Protein AF-A0A354B260-F1 (afdb_monomer)

Foldseek 3Di:
DWDDLALVVVQVVCVVVPHDPVRCCVVCVVVSVVSVVPDDGDDDDDDPVVVVVVD

Secondary structure (DSSP, 8-state):
-B----HHHHHHHHHHTT--HHHHHHHHHHHHHHHHTTPPP-B-----HHHHHH-

Radius of gyration: 15.07 Å; Cα contacts (8 Å, |Δi|>4): 40; chains: 1; bounding box: 42×17×26 Å

pLDDT: mean 96.54, std 1.54, range [89.12, 97.94]

Structure (mmCIF, N/CA/C/O backbone):
data_AF-A0A354B260-F1
#
_entry.id   AF-A0A354B260-F1
#
loop_
_atom_site.group_PDB
_atom_site.id
_atom_site.type_symbol
_atom_site.label_atom_id
_atom_site.label_alt_id
_atom_site.label_comp_id
_atom_site.label_asym_id
_atom_site.label_entity_id
_atom_site.label_seq_id
_atom_site.pdbx_PDB_ins_code
_atom_site.Cartn_x
_atom_site.Cartn_y
_atom_site.Cartn_z
_atom_site.occupancy
_atom_site.B_iso_or_equiv
_atom_site.auth_seq_id
_atom_site.auth_comp_id
_atom_site.auth_asym_id
_atom_site.auth_atom_id
_atom_site.pdbx_PDB_model_num
ATOM 1 N N . SER A 1 1 ? 7.145 -5.558 -3.219 1.00 94.81 1 SER A N 1
ATOM 2 C CA . SER A 1 1 ? 6.137 -6.635 -3.253 1.00 94.81 1 SER A CA 1
ATOM 3 C C . SER A 1 1 ? 5.047 -6.293 -4.255 1.00 94.81 1 SER A C 1
ATOM 5 O O . SER A 1 1 ? 4.994 -5.148 -4.703 1.00 94.81 1 SER A O 1
ATOM 7 N N . LEU A 1 2 ? 4.174 -7.255 -4.569 1.00 97.19 2 LEU A N 1
ATOM 8 C CA . LEU A 1 2 ? 2.837 -6.951 -5.086 1.00 97.19 2 LEU A CA 1
ATOM 9 C C . LEU A 1 2 ? 2.043 -6.202 -4.010 1.00 97.19 2 LEU A C 1
ATOM 11 O O . LEU A 1 2 ? 2.209 -6.469 -2.815 1.00 97.19 2 LEU A O 1
ATOM 15 N N . ARG A 1 3 ? 1.253 -5.217 -4.432 1.00 97.88 3 ARG A N 1
ATOM 16 C CA . ARG A 1 3 ? 0.484 -4.340 -3.550 1.00 97.88 3 ARG A CA 1
ATOM 17 C C . ARG A 1 3 ? -1.004 -4.654 -3.640 1.00 97.88 3 ARG A C 1
ATOM 19 O O . ARG A 1 3 ? -1.503 -5.100 -4.673 1.00 97.88 3 ARG A O 1
ATOM 26 N N . ILE A 1 4 ? -1.695 -4.404 -2.534 1.00 97.88 4 ILE A N 1
ATOM 27 C CA . ILE A 1 4 ? -3.151 -4.450 -2.475 1.00 97.88 4 ILE A CA 1
ATOM 28 C C . ILE A 1 4 ? -3.672 -3.257 -3.278 1.00 97.88 4 ILE A C 1
ATOM 30 O O . ILE A 1 4 ? -3.282 -2.122 -3.019 1.00 97.88 4 ILE A O 1
ATOM 34 N N . HIS A 1 5 ? -4.510 -3.536 -4.271 1.00 97.00 5 HIS A N 1
ATOM 35 C CA . HIS A 1 5 ? -5.185 -2.521 -5.080 1.00 97.00 5 HIS A CA 1
ATOM 36 C C . HIS A 1 5 ? -6.696 -2.455 -4.791 1.00 97.00 5 HIS A C 1
ATOM 38 O O . HIS A 1 5 ? -7.378 -1.576 -5.299 1.00 97.00 5 HIS A O 1
ATOM 44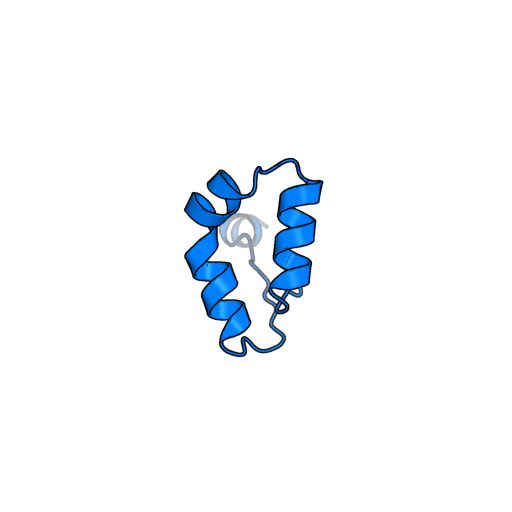 N N . ASP A 1 6 ? -7.205 -3.364 -3.954 1.00 97.44 6 ASP A N 1
ATOM 45 C CA . ASP A 1 6 ? -8.594 -3.398 -3.502 1.00 97.44 6 ASP A CA 1
ATOM 46 C C . ASP A 1 6 ? -8.731 -2.683 -2.149 1.00 97.44 6 ASP A C 1
ATOM 48 O O . ASP A 1 6 ? -8.072 -3.032 -1.162 1.00 97.44 6 ASP A O 1
ATOM 52 N N . SER A 1 7 ? -9.585 -1.663 -2.104 1.00 96.75 7 SER A N 1
ATOM 53 C CA . SER A 1 7 ? -9.760 -0.815 -0.924 1.00 96.75 7 SER A CA 1
ATOM 54 C C . SER A 1 7 ? -10.409 -1.560 0.251 1.00 96.75 7 SER A C 1
ATOM 56 O O . SER A 1 7 ? -10.054 -1.335 1.410 1.00 96.75 7 SER A O 1
ATOM 58 N N . ALA A 1 8 ? -11.329 -2.496 -0.010 1.00 96.12 8 ALA A N 1
ATOM 59 C CA . ALA A 1 8 ? -11.981 -3.282 1.038 1.00 96.12 8 ALA A CA 1
ATOM 60 C C . ALA A 1 8 ? -10.989 -4.237 1.721 1.00 96.12 8 ALA A C 1
ATOM 62 O O . ALA A 1 8 ? -10.937 -4.307 2.952 1.00 96.12 8 ALA A O 1
ATOM 63 N N . LEU A 1 9 ? -10.135 -4.893 0.937 1.00 97.00 9 LEU A N 1
ATOM 64 C CA . LEU A 1 9 ? -9.054 -5.730 1.441 1.00 97.00 9 LEU A CA 1
ATOM 65 C C . LEU A 1 9 ? -8.052 -4.908 2.262 1.00 97.00 9 LEU A C 1
ATOM 67 O O . LEU A 1 9 ? -7.644 -5.338 3.342 1.00 97.00 9 LEU A O 1
ATOM 71 N N . GLN A 1 10 ? -7.688 -3.705 1.805 1.00 97.38 10 GLN A N 1
ATOM 72 C CA . GLN A 1 10 ? -6.786 -2.825 2.554 1.00 97.38 10 GLN A CA 1
ATOM 73 C C . GLN A 1 10 ? -7.391 -2.412 3.908 1.00 97.38 10 GLN A C 1
ATOM 75 O O . GLN A 1 10 ? -6.691 -2.445 4.923 1.00 97.38 10 GLN A O 1
ATOM 80 N N . ARG A 1 11 ? -8.694 -2.097 3.958 1.00 95.81 11 ARG A N 1
ATOM 81 C CA . ARG A 1 11 ? -9.422 -1.808 5.209 1.00 95.81 11 ARG A CA 1
ATOM 82 C C . ARG A 1 11 ? -9.400 -2.997 6.169 1.00 95.81 11 ARG A C 1
ATOM 84 O O . ARG A 1 11 ? -9.128 -2.814 7.355 1.00 95.81 11 ARG A O 1
ATOM 91 N N . GLN A 1 12 ? -9.621 -4.211 5.664 1.00 96.31 12 GLN A N 1
ATOM 92 C CA . GLN A 1 12 ? -9.571 -5.426 6.478 1.00 96.31 12 GLN A CA 1
ATOM 93 C C . GLN A 1 12 ? -8.173 -5.665 7.066 1.00 96.31 12 GLN A C 1
ATOM 95 O O . GLN A 1 12 ? -8.052 -6.022 8.238 1.00 96.31 12 GLN A O 1
ATOM 100 N N . VAL A 1 13 ? -7.109 -5.435 6.290 1.00 97.06 13 VAL A N 1
ATOM 101 C CA . VAL A 1 13 ? -5.727 -5.546 6.785 1.00 97.06 13 VAL A CA 1
ATOM 102 C C . VAL A 1 13 ? -5.468 -4.546 7.909 1.00 97.06 13 VAL A C 1
ATOM 104 O O . VAL A 1 13 ? -4.949 -4.944 8.949 1.00 97.06 13 VAL A O 1
ATOM 107 N N . LEU A 1 14 ? -5.870 -3.280 7.740 1.00 96.69 14 LEU A N 1
ATOM 108 C CA . LEU A 1 14 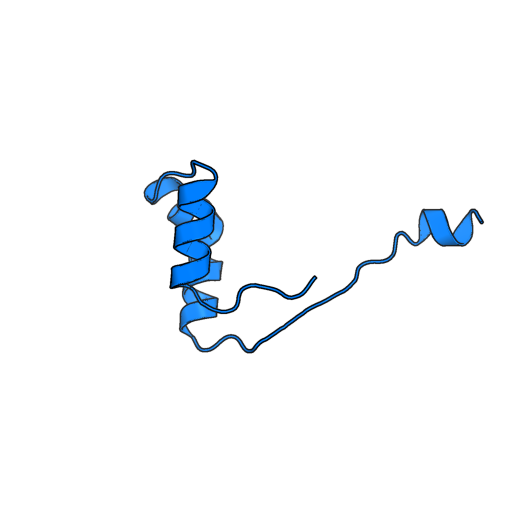? -5.708 -2.242 8.767 1.00 96.69 14 LEU A CA 1
ATOM 109 C C . LEU A 1 14 ? -6.447 -2.607 10.065 1.00 96.69 14 LEU A C 1
ATOM 111 O O . LEU A 1 14 ? -5.869 -2.528 11.147 1.00 96.69 14 LEU A O 1
ATOM 115 N N . GLN A 1 15 ? -7.680 -3.103 9.964 1.00 95.56 15 GLN A N 1
ATOM 116 C CA . GLN A 1 15 ? -8.423 -3.601 11.126 1.00 95.56 15 GLN A CA 1
ATOM 117 C C . GLN A 1 15 ? -7.728 -4.799 11.787 1.00 95.56 15 GLN A C 1
ATOM 119 O O . GLN A 1 15 ? -7.642 -4.867 13.011 1.00 95.56 15 GLN A O 1
ATOM 124 N N . THR A 1 16 ? -7.189 -5.724 10.988 1.00 97.06 16 THR A N 1
ATOM 125 C CA . THR A 1 16 ? -6.520 -6.942 11.478 1.00 97.06 16 THR A CA 1
ATOM 126 C C . THR A 1 16 ? -5.253 -6.622 12.270 1.00 97.06 16 THR A C 1
ATOM 128 O O . THR A 1 16 ? -4.971 -7.282 13.266 1.00 97.06 16 THR A O 1
ATOM 131 N N . ILE A 1 17 ? -4.504 -5.590 11.873 1.00 97.06 17 ILE A N 1
ATOM 132 C CA . ILE A 1 17 ? -3.320 -5.130 12.617 1.00 97.06 17 ILE A CA 1
ATOM 133 C C . ILE A 1 17 ? -3.672 -4.226 13.812 1.00 97.06 17 ILE A C 1
ATOM 135 O O . ILE A 1 17 ? -2.773 -3.699 14.463 1.00 97.06 17 ILE A O 1
ATOM 139 N N . GLY A 1 18 ? -4.964 -4.054 14.112 1.00 95.62 18 GLY A N 1
ATOM 140 C CA . GLY A 1 18 ? -5.448 -3.328 15.282 1.00 95.62 18 GLY A CA 1
ATOM 141 C C . GLY A 1 18 ? -5.565 -1.816 15.100 1.00 95.62 18 GLY A C 1
ATOM 142 O O . GLY A 1 18 ? -5.631 -1.108 16.102 1.00 95.62 18 GLY A O 1
ATOM 143 N N . LEU A 1 19 ? -5.601 -1.302 13.864 1.00 96.50 19 LEU A N 1
ATOM 144 C CA . LEU A 1 19 ? -5.902 0.111 13.623 1.00 96.50 19 LEU A CA 1
ATOM 145 C C . LEU A 1 19 ? -7.422 0.356 13.683 1.00 96.50 19 LEU A C 1
ATOM 147 O O . LEU A 1 19 ? -8.163 -0.200 12.865 1.00 96.50 19 LEU A O 1
ATOM 151 N N . PRO A 1 20 ? -7.907 1.213 14.604 1.00 93.50 20 PRO A N 1
ATOM 152 C CA . PRO A 1 20 ? -9.299 1.653 14.613 1.00 93.50 20 PRO A CA 1
ATOM 153 C C . PRO A 1 20 ? -9.662 2.378 13.314 1.00 93.50 20 PRO A C 1
ATOM 155 O O . PRO A 1 20 ? -8.819 3.045 12.716 1.00 93.50 20 PRO A O 1
ATOM 158 N N . LEU A 1 21 ? -10.931 2.305 12.903 1.00 91.50 21 LEU A N 1
ATOM 159 C CA . LEU A 1 21 ? -11.400 2.874 11.632 1.00 91.50 21 LEU A CA 1
ATOM 160 C C . LEU A 1 21 ? -11.111 4.378 11.500 1.00 91.50 21 LEU A C 1
ATOM 162 O O . LEU A 1 21 ? -10.702 4.838 10.438 1.00 91.50 21 LEU A O 1
ATOM 166 N N . GLU A 1 22 ? -11.308 5.137 12.575 1.00 95.12 22 GLU A N 1
ATOM 167 C CA . GLU A 1 22 ? -11.070 6.583 12.590 1.00 95.12 22 GLU A CA 1
ATOM 168 C C . GLU A 1 22 ? -9.592 6.910 12.330 1.00 95.12 22 GLU A C 1
ATOM 170 O O . GLU A 1 22 ? -9.271 7.754 11.496 1.00 95.12 22 GLU A O 1
ATOM 175 N N . GLU A 1 23 ? -8.688 6.162 12.962 1.00 95.94 23 GLU A N 1
ATOM 176 C CA . GLU A 1 23 ? -7.245 6.324 12.804 1.00 95.94 23 GLU A CA 1
ATOM 177 C C . GLU A 1 23 ? -6.756 5.832 11.435 1.00 95.94 23 GLU A C 1
ATOM 179 O O . GLU A 1 23 ? -5.927 6.480 10.795 1.00 95.94 23 GLU A O 1
ATOM 184 N N . ALA A 1 24 ? -7.318 4.723 10.946 1.00 95.94 24 ALA A N 1
ATOM 185 C CA . ALA A 1 24 ? -7.073 4.212 9.604 1.00 95.94 24 ALA A CA 1
ATOM 186 C C . ALA A 1 24 ? -7.486 5.231 8.531 1.00 95.94 24 ALA A C 1
ATOM 188 O O . ALA A 1 24 ? -6.726 5.474 7.597 1.00 95.94 24 ALA A O 1
ATOM 189 N N . ASN A 1 25 ? -8.644 5.877 8.684 1.00 95.25 25 ASN A N 1
ATOM 190 C CA . ASN A 1 25 ? -9.089 6.938 7.781 1.00 95.25 25 ASN A CA 1
ATOM 191 C C . ASN A 1 25 ? -8.213 8.190 7.899 1.00 95.25 25 ASN A C 1
ATOM 193 O O . ASN A 1 25 ? -7.848 8.779 6.885 1.00 95.25 25 ASN A O 1
ATOM 197 N N . ARG A 1 26 ? -7.819 8.577 9.117 1.00 97.25 26 ARG A N 1
ATOM 198 C CA . ARG A 1 26 ? -6.956 9.743 9.348 1.00 97.25 26 ARG A CA 1
ATOM 199 C C . ARG A 1 26 ? -5.577 9.588 8.706 1.00 97.25 26 ARG A C 1
ATOM 201 O O . ARG A 1 26 ? -5.075 10.541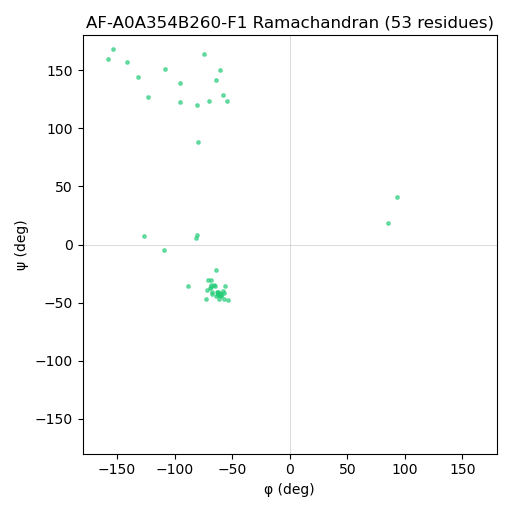 8.119 1.00 97.25 26 ARG A O 1
ATOM 208 N N . GLN A 1 27 ? -4.965 8.409 8.819 1.00 96.44 27 GLN A N 1
ATOM 209 C CA . GLN A 1 27 ? -3.620 8.154 8.293 1.00 96.44 27 GLN A CA 1
ATOM 210 C C . GLN A 1 27 ? -3.611 7.675 6.836 1.00 96.44 27 GLN A C 1
ATOM 212 O O . GLN A 1 27 ? -2.700 8.026 6.092 1.00 96.44 27 GLN A O 1
ATOM 217 N N . PHE A 1 28 ? -4.597 6.875 6.421 1.00 97.19 28 PHE A N 1
ATOM 218 C CA . PHE A 1 28 ? -4.597 6.159 5.137 1.00 97.19 28 PHE A CA 1
ATOM 219 C C . PHE A 1 28 ? -5.848 6.407 4.281 1.00 97.19 28 PHE A C 1
ATOM 221 O O . PHE A 1 28 ? -5.996 5.767 3.242 1.00 97.19 28 PHE A O 1
ATOM 228 N N . GLY A 1 29 ? -6.736 7.331 4.668 1.00 95.75 29 GLY A N 1
ATOM 229 C CA . GLY A 1 29 ? -7.959 7.657 3.919 1.00 95.75 29 GLY A CA 1
ATOM 230 C C . GLY A 1 29 ? -7.680 8.003 2.460 1.00 95.75 29 GLY A C 1
ATOM 231 O O . GLY A 1 29 ? -8.235 7.380 1.564 1.00 95.75 29 GLY A O 1
ATOM 232 N N . PHE A 1 30 ? -6.695 8.875 2.225 1.00 97.12 30 PHE A N 1
ATOM 233 C CA . PHE A 1 30 ? -6.276 9.263 0.875 1.00 97.12 30 PHE A CA 1
ATOM 234 C C . PHE A 1 30 ? -5.862 8.066 0.001 1.00 97.12 30 PHE A C 1
ATOM 236 O O . PHE A 1 30 ? -6.090 8.068 -1.206 1.00 97.12 30 PHE A O 1
ATOM 243 N N . LEU A 1 31 ? -5.229 7.049 0.600 1.00 96.88 31 LEU A N 1
ATOM 244 C CA . LEU A 1 31 ? -4.790 5.857 -0.114 1.00 96.88 31 LEU A CA 1
ATOM 245 C C . L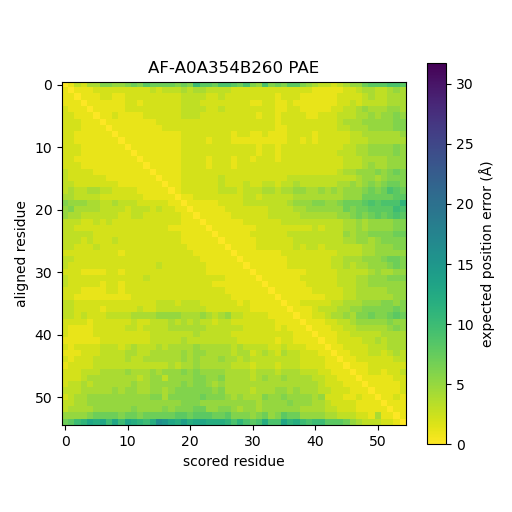EU A 1 31 ? -6.001 4.999 -0.471 1.00 96.88 31 LEU A C 1
ATOM 247 O O . LEU A 1 31 ? -6.114 4.571 -1.611 1.00 96.88 31 LEU A O 1
ATOM 251 N N . MET A 1 32 ? -6.904 4.770 0.484 1.00 95.69 32 MET A N 1
ATOM 252 C CA . MET A 1 32 ? -8.129 3.997 0.260 1.00 95.69 32 MET A CA 1
ATOM 253 C C . MET A 1 32 ? -9.014 4.639 -0.813 1.00 95.69 32 MET A C 1
ATOM 255 O O . MET A 1 32 ? -9.486 3.934 -1.701 1.00 95.69 32 MET A O 1
ATOM 259 N N . ASP A 1 33 ? -9.149 5.966 -0.795 1.00 97.19 33 ASP A N 1
ATOM 260 C CA . ASP A 1 33 ? -9.879 6.712 -1.822 1.00 97.19 33 ASP A CA 1
ATOM 261 C C . ASP A 1 33 ? -9.223 6.548 -3.202 1.00 97.19 33 ASP A C 1
ATOM 263 O O . ASP A 1 33 ? -9.906 6.322 -4.197 1.00 97.19 33 ASP A O 1
ATOM 267 N N . ALA A 1 34 ? -7.890 6.599 -3.279 1.00 97.69 34 ALA A N 1
ATOM 268 C CA . ALA A 1 34 ? -7.166 6.377 -4.530 1.00 97.69 34 ALA A CA 1
ATOM 269 C C . ALA A 1 34 ? -7.315 4.938 -5.057 1.00 97.69 34 ALA A C 1
ATOM 271 O O . ALA A 1 34 ? -7.386 4.732 -6.269 1.00 97.69 34 ALA A O 1
ATOM 272 N N . LEU A 1 35 ? -7.382 3.944 -4.165 1.00 97.44 35 LEU A N 1
ATOM 273 C CA . LEU A 1 35 ? -7.675 2.561 -4.544 1.00 97.44 35 LEU A CA 1
ATOM 274 C C . LEU A 1 35 ? -9.085 2.440 -5.141 1.00 97.44 35 LEU A C 1
ATOM 276 O O . LEU A 1 35 ? -9.246 1.835 -6.202 1.00 97.44 35 LEU A O 1
ATOM 280 N N . ASP A 1 36 ? -10.075 3.086 -4.517 1.00 97.06 36 ASP A N 1
ATOM 281 C CA . ASP A 1 36 ? -11.471 3.110 -4.979 1.00 97.06 36 ASP A CA 1
ATOM 282 C C . ASP A 1 36 ? -11.643 3.806 -6.348 1.00 97.06 36 ASP A C 1
ATOM 284 O O . ASP A 1 36 ? -12.587 3.513 -7.081 1.00 97.06 36 ASP A O 1
ATOM 288 N N . MET A 1 37 ? -10.699 4.663 -6.759 1.00 97.56 37 MET A N 1
ATOM 289 C CA . MET A 1 37 ? -10.682 5.301 -8.087 1.00 97.56 37 MET A CA 1
ATOM 290 C C . MET A 1 37 ? -10.132 4.407 -9.216 1.00 97.56 37 MET A C 1
ATOM 292 O O . MET A 1 37 ? -9.942 4.881 -10.337 1.00 97.56 37 MET A O 1
ATOM 296 N N . GLY A 1 38 ? -9.891 3.119 -8.957 1.00 94.75 38 GLY A N 1
ATOM 297 C CA . GLY A 1 38 ? -9.456 2.161 -9.977 1.00 94.75 38 GLY A CA 1
ATOM 298 C C . GLY A 1 38 ? -7.940 2.015 -10.075 1.00 94.75 38 GLY A C 1
ATOM 299 O O . GLY A 1 38 ? -7.393 1.915 -11.176 1.00 94.75 38 GLY A O 1
ATOM 300 N N . ALA A 1 39 ? -7.247 1.994 -8.933 1.00 97.31 39 ALA A N 1
ATOM 301 C CA . ALA A 1 39 ? -5.821 1.690 -8.909 1.00 97.31 39 ALA A CA 1
ATOM 302 C C . ALA A 1 39 ? -5.551 0.300 -9.535 1.00 97.31 39 ALA A C 1
ATOM 304 O O . ALA A 1 39 ? -6.174 -0.688 -9.140 1.00 97.31 39 ALA A O 1
ATOM 305 N N . PRO A 1 40 ? -4.620 0.177 -10.500 1.00 97.69 40 PRO A N 1
ATOM 306 C CA . PRO A 1 40 ? -4.335 -1.102 -11.140 1.00 97.69 40 PRO A CA 1
ATOM 307 C C . PRO A 1 40 ? -3.528 -2.028 -10.215 1.00 97.69 40 PRO A C 1
ATOM 309 O O . PRO A 1 40 ? -2.880 -1.564 -9.266 1.00 97.69 40 PRO A O 1
ATOM 312 N N . PRO A 1 41 ? -3.465 -3.337 -10.519 1.00 97.81 41 PRO A N 1
ATOM 313 C CA . PRO A 1 41 ? -2.485 -4.226 -9.911 1.00 97.81 41 PRO A CA 1
ATOM 314 C C . PRO A 1 41 ? -1.070 -3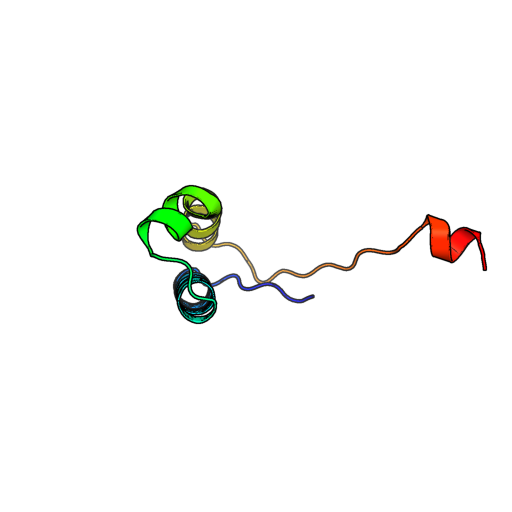.676 -10.115 1.00 97.81 41 PRO A C 1
ATOM 316 O O . PRO A 1 41 ? -0.641 -3.427 -11.241 1.00 97.81 41 PRO A O 1
ATOM 319 N N . HIS A 1 42 ? -0.339 -3.473 -9.021 1.00 97.69 42 HIS A N 1
ATOM 320 C CA . HIS A 1 42 ? 0.987 -2.867 -9.056 1.00 97.69 42 HIS A CA 1
ATOM 321 C C . HIS A 1 42 ? 1.938 -3.539 -8.069 1.00 97.69 42 HIS A C 1
ATOM 323 O O . HIS A 1 42 ? 1.547 -4.165 -7.079 1.00 97.69 42 HIS A O 1
ATOM 329 N N . GLY A 1 43 ? 3.228 -3.409 -8.349 1.00 97.88 43 GLY A N 1
ATOM 330 C CA . GLY A 1 43 ? 4.285 -3.940 -7.512 1.00 97.88 43 GLY A CA 1
ATOM 331 C C . GLY A 1 43 ? 5.593 -3.216 -7.766 1.00 97.88 43 GLY A C 1
ATOM 332 O O . GLY A 1 43 ? 5.778 -2.570 -8.791 1.00 97.88 43 GLY A O 1
ATOM 333 N N . GLY A 1 44 ? 6.499 -3.314 -6.803 1.00 96.88 44 GLY A N 1
ATOM 334 C CA . GLY A 1 44 ? 7.814 -2.696 -6.904 1.00 96.88 44 GLY A CA 1
ATOM 335 C C . GLY A 1 44 ? 8.855 -3.421 -6.069 1.00 96.88 44 GLY A C 1
ATOM 336 O O . GLY A 1 44 ? 8.527 -4.257 -5.216 1.00 96.88 44 GLY A O 1
ATOM 337 N N . ILE A 1 45 ? 10.109 -3.068 -6.310 1.00 97.56 45 ILE A N 1
ATOM 338 C CA . ILE A 1 45 ? 11.284 -3.541 -5.586 1.00 97.56 45 ILE A CA 1
ATOM 339 C C . ILE A 1 45 ? 12.144 -2.331 -5.224 1.00 97.56 45 ILE A C 1
ATOM 341 O O . ILE A 1 45 ? 12.193 -1.361 -5.976 1.00 97.56 45 ILE A O 1
ATOM 345 N N . ALA A 1 46 ? 12.780 -2.376 -4.058 1.00 96.94 46 ALA A N 1
ATOM 346 C CA . ALA A 1 46 ? 13.716 -1.354 -3.615 1.00 96.94 46 ALA A CA 1
ATOM 347 C 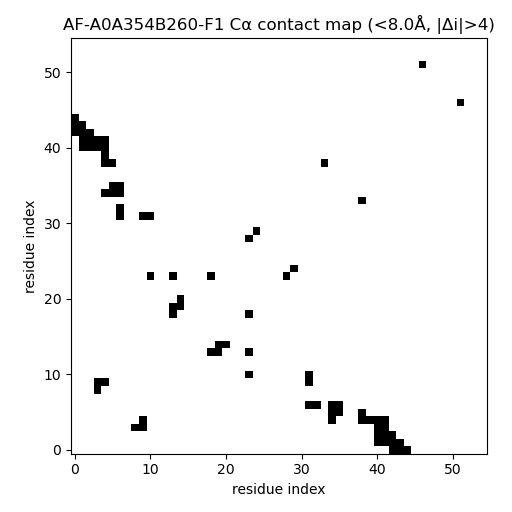C . ALA A 1 46 ? 15.052 -2.029 -3.317 1.00 96.94 46 ALA A C 1
ATOM 349 O O . ALA A 1 46 ? 15.096 -3.007 -2.568 1.00 96.94 46 ALA A O 1
ATOM 350 N N . PHE A 1 47 ? 16.122 -1.517 -3.918 1.00 97.06 47 PHE A N 1
ATOM 351 C CA . PHE A 1 47 ? 17.472 -2.000 -3.673 1.00 97.06 47 PHE A CA 1
ATOM 352 C C . PHE A 1 47 ? 18.157 -1.146 -2.607 1.00 97.06 47 PHE A C 1
ATOM 354 O O . PHE A 1 47 ? 18.053 0.079 -2.623 1.00 97.06 47 PHE A O 1
ATOM 361 N N . GLY A 1 48 ? 18.897 -1.791 -1.706 1.00 97.38 48 GLY A N 1
ATOM 362 C CA . GLY A 1 48 ? 19.782 -1.096 -0.773 1.00 97.38 48 GLY A CA 1
ATOM 363 C C . GLY A 1 48 ? 21.081 -0.717 -1.473 1.00 97.38 48 GLY A C 1
ATOM 364 O O . GLY A 1 48 ? 22.024 -1.505 -1.447 1.00 97.38 48 GLY A O 1
ATOM 365 N N . LEU A 1 49 ? 21.117 0.453 -2.115 1.00 97.94 49 LEU A N 1
ATOM 366 C CA . LEU A 1 49 ? 22.247 0.885 -2.944 1.00 97.94 49 LEU A CA 1
ATOM 367 C C . LEU A 1 49 ? 23.569 0.898 -2.171 1.00 97.94 49 LEU A C 1
ATOM 369 O O . LEU A 1 49 ? 24.534 0.309 -2.643 1.00 97.94 49 LEU A O 1
ATOM 373 N N . ASP A 1 50 ? 23.593 1.455 -0.959 1.00 97.56 50 ASP A N 1
ATOM 374 C CA . ASP A 1 50 ? 24.796 1.482 -0.116 1.00 97.56 50 ASP A CA 1
ATOM 375 C C . ASP A 1 50 ? 25.336 0.074 0.162 1.00 97.56 50 ASP A C 1
ATOM 377 O O . ASP A 1 50 ? 26.541 -0.167 0.118 1.00 97.56 50 ASP A O 1
ATOM 381 N N . ARG A 1 51 ? 24.438 -0.892 0.399 1.00 97.56 51 ARG A N 1
ATOM 382 C CA . ARG A 1 51 ? 24.821 -2.290 0.629 1.00 97.56 51 ARG A CA 1
ATOM 383 C C . ARG A 1 51 ? 25.357 -2.949 -0.637 1.00 97.56 51 ARG A C 1
ATOM 385 O O . ARG A 1 51 ? 26.273 -3.752 -0.528 1.00 97.56 51 ARG A O 1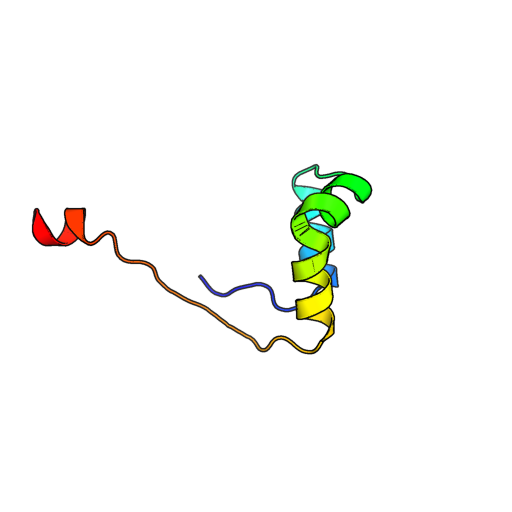
ATOM 392 N N . MET A 1 52 ? 24.788 -2.641 -1.800 1.00 96.94 52 MET A N 1
ATOM 393 C CA . MET A 1 52 ? 25.281 -3.173 -3.072 1.00 96.94 52 MET A CA 1
ATOM 394 C C . MET A 1 52 ? 26.650 -2.599 -3.436 1.00 96.94 52 MET A C 1
ATOM 396 O O . MET A 1 52 ? 27.465 -3.334 -3.964 1.00 96.94 52 MET A O 1
ATOM 400 N N . VAL A 1 53 ? 26.907 -1.320 -3.142 1.00 97.12 53 VAL A N 1
ATOM 401 C CA . VAL A 1 53 ? 28.202 -0.664 -3.402 1.00 97.12 53 VAL A CA 1
ATOM 402 C C . VAL A 1 53 ? 29.302 -1.164 -2.459 1.00 97.12 53 VAL A C 1
ATOM 404 O O . VAL A 1 53 ? 30.470 -1.170 -2.831 1.00 97.12 53 VAL A O 1
ATOM 407 N N . MET A 1 54 ? 28.945 -1.564 -1.235 1.00 96.81 54 MET A N 1
ATOM 408 C CA . MET A 1 54 ? 29.889 -2.116 -0.257 1.00 96.81 54 MET A CA 1
ATOM 409 C C . MET A 1 54 ? 30.445 -3.500 -0.652 1.00 96.81 54 MET A C 1
ATOM 411 O O . MET A 1 54 ? 31.549 -3.835 -0.220 1.00 96.81 54 MET A O 1
ATOM 415 N N . LEU A 1 55 ? 29.665 -4.311 -1.377 1.00 89.12 55 LEU A N 1
ATOM 416 C CA . LEU A 1 55 ? 30.001 -5.688 -1.776 1.00 89.12 55 LEU A CA 1
ATOM 417 C C . LEU A 1 55 ? 30.836 -5.719 -3.061 1.00 89.12 55 LEU A C 1
ATOM 419 O O . LEU A 1 55 ? 31.736 -6.584 -3.122 1.00 89.12 55 LEU A O 1
#

Sequence (55 aa):
SLRIHDSALQRQVLQTIGLPLEEANRQFGFLMDALDMGAPPHGGIAFGLDRMVM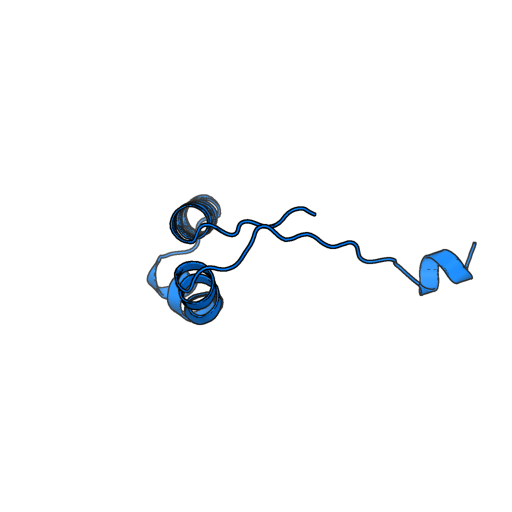L

Mean predicted aligned error: 2.9 Å

Nearest PDB structures (foldseek):
  7ap4-assembly1_B  TM=9.723E-01  e=2.224E-03  Thermus thermophilus HB8
  1eqr-assembly1_C-1  TM=9.860E-01  e=7.308E-03  Escherichia coli
  1l0w-assembly1_B  TM=9.366E-01  e=4.477E-03  Thermus thermophilus
  6wom-assembly2_C  TM=9.242E-01  e=5.150E-03  Elizabethkingia anophelis
  6sjc-asse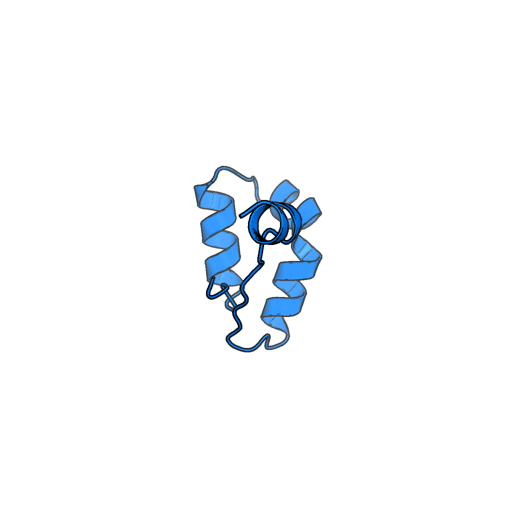mbly1_A  TM=9.175E-01  e=5.524E-03  Thermus thermophilus

Solvent-accessible surface area (backbone atoms only — not comparable to full-atom values): 3347 Å² total; per-residue (Å²): 86,79,50,85,34,50,38,68,61,50,51,51,51,43,47,73,76,67,42,53,68,70,57,43,42,73,78,42,34,72,56,40,54,49,22,70,72,66,44,64,88,48,66,55,86,84,79,63,60,72,63,60,72,73,106